Protein AF-A0AAX3YVI4-F1 (afdb_monomer)

Organism: Rhodococ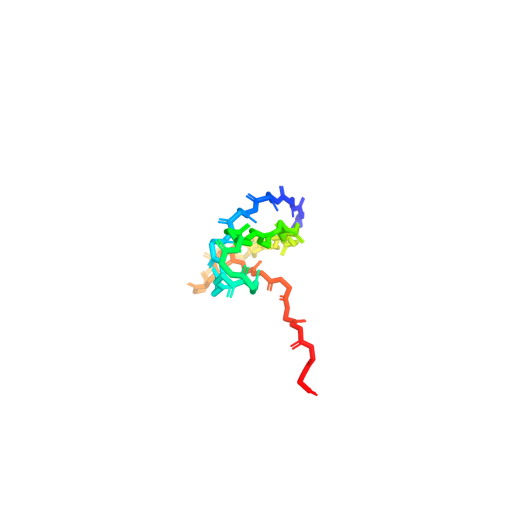cus opacus (NCBI:txid37919)

pLDDT: mean 92.53, std 5.44, range [64.75, 97.38]

InterPro domains:
  IPR029261 Transposase IS204/IS1001/IS1096/IS1165, zinc-finger [PF14690] (2-32)

Structure (mmCIF, N/CA/C/O backbone):
data_AF-A0AAX3YVI4-F1
#
_entry.id   AF-A0AAX3YVI4-F1
#
loop_
_atom_site.group_PDB
_atom_site.id
_atom_site.type_symbol
_atom_site.label_atom_id
_atom_site.label_alt_id
_atom_site.label_comp_id
_atom_site.label_asym_id
_atom_site.label_entity_id
_atom_site.label_seq_id
_atom_site.pdbx_PDB_ins_code
_atom_site.Cartn_x
_atom_site.Cartn_y
_atom_site.Cartn_z
_atom_site.occupancy
_atom_site.B_iso_or_equiv
_atom_site.auth_seq_id
_atom_site.auth_comp_id
_atom_site.auth_asym_id
_atom_site.auth_atom_id
_atom_site.pdbx_PDB_model_num
ATOM 1 N N . MET A 1 1 ? 19.001 -6.087 -4.778 1.00 64.75 1 MET A N 1
ATOM 2 C CA . MET A 1 1 ? 19.271 -5.412 -3.480 1.00 64.75 1 MET A CA 1
ATOM 3 C C . MET A 1 1 ? 17.949 -5.265 -2.711 1.00 64.75 1 MET A C 1
ATOM 5 O O . MET A 1 1 ? 16.947 -5.000 -3.360 1.00 64.75 1 MET A O 1
ATOM 9 N N . HIS A 1 2 ? 17.893 -5.480 -1.386 1.00 84.81 2 HIS A N 1
ATOM 10 C CA . HIS A 1 2 ? 16.632 -5.492 -0.610 1.00 84.81 2 HIS A CA 1
ATOM 11 C C . HIS A 1 2 ? 16.777 -4.732 0.716 1.00 84.81 2 HIS A C 1
ATOM 13 O O . HIS A 1 2 ? 17.827 -4.796 1.347 1.00 84.81 2 HIS A O 1
ATOM 19 N N . SER A 1 3 ? 15.717 -4.056 1.166 1.00 91.00 3 SER A N 1
ATOM 20 C CA . SER A 1 3 ? 15.642 -3.382 2.472 1.00 91.00 3 SER A CA 1
ATOM 21 C C . SER A 1 3 ? 14.278 -3.606 3.132 1.00 91.00 3 SER A C 1
ATOM 23 O O . SER A 1 3 ? 13.350 -4.123 2.509 1.00 91.00 3 SER A O 1
ATOM 25 N N . ARG A 1 4 ? 14.142 -3.235 4.407 1.00 93.75 4 ARG A N 1
ATOM 26 C CA . ARG A 1 4 ? 12.867 -3.278 5.135 1.00 93.75 4 ARG A CA 1
ATOM 27 C C . ARG A 1 4 ? 12.646 -1.961 5.869 1.00 93.75 4 ARG A C 1
ATOM 29 O O . ARG A 1 4 ? 13.613 -1.368 6.336 1.00 93.75 4 ARG A O 1
ATOM 36 N N . TYR A 1 5 ? 11.395 -1.534 5.997 1.00 93.25 5 TYR A N 1
ATOM 37 C CA . TYR A 1 5 ? 11.013 -0.416 6.863 1.00 93.25 5 TYR A CA 1
ATOM 38 C C . TYR A 1 5 ? 9.740 -0.746 7.646 1.00 93.25 5 TYR A C 1
ATOM 40 O O . TYR A 1 5 ? 9.002 -1.665 7.286 1.00 93.25 5 TYR A O 1
ATOM 48 N N . ARG A 1 6 ? 9.512 -0.021 8.743 1.00 96.06 6 ARG A N 1
ATOM 49 C CA . ARG A 1 6 ? 8.279 -0.099 9.532 1.00 96.06 6 ARG A CA 1
ATOM 50 C C . ARG A 1 6 ? 7.391 1.097 9.233 1.00 96.06 6 ARG A C 1
ATOM 52 O O . ARG A 1 6 ? 7.894 2.207 9.073 1.00 96.06 6 ARG A O 1
ATOM 59 N N . ARG A 1 7 ? 6.085 0.863 9.180 1.00 94.69 7 ARG A N 1
ATOM 60 C CA . ARG A 1 7 ? 5.063 1.902 9.087 1.00 94.69 7 ARG A CA 1
ATOM 61 C C . ARG A 1 7 ? 3.988 1.618 10.120 1.00 94.69 7 ARG A C 1
ATOM 63 O O . ARG A 1 7 ? 3.484 0.503 10.180 1.00 94.69 7 ARG A O 1
ATOM 70 N N . GLN A 1 8 ? 3.641 2.637 10.890 1.00 96.25 8 GLN A N 1
ATOM 71 C CA . GLN A 1 8 ? 2.488 2.602 11.775 1.00 96.25 8 GLN A CA 1
ATOM 72 C C . GLN A 1 8 ? 1.319 3.291 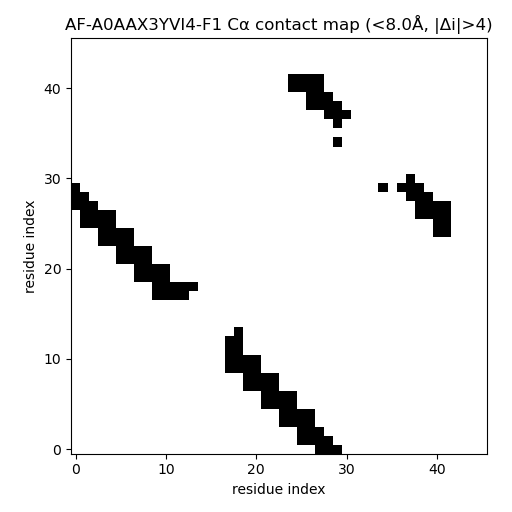11.079 1.00 96.25 8 GLN A C 1
ATOM 74 O O . GLN A 1 8 ? 1.479 4.379 10.522 1.00 96.25 8 GLN A O 1
ATOM 79 N N . LEU A 1 9 ? 0.172 2.623 11.062 1.00 93.94 9 LEU A N 1
ATOM 80 C CA . LEU A 1 9 ? -1.076 3.132 10.513 1.00 93.94 9 LEU A CA 1
ATOM 81 C C . LEU A 1 9 ? -2.107 3.184 11.627 1.00 93.94 9 LEU A C 1
ATOM 83 O O . LEU A 1 9 ? -2.303 2.189 12.319 1.00 93.94 9 LEU A O 1
ATOM 87 N N . SER A 1 10 ? -2.770 4.321 11.783 1.00 96.38 10 SER A N 1
ATOM 88 C CA . SER A 1 10 ? -3.969 4.387 12.610 1.00 96.38 10 SER A CA 1
ATOM 89 C C . SER A 1 10 ? -5.097 3.630 11.917 1.00 96.38 10 SER A C 1
ATOM 91 O O . SER A 1 10 ? -5.299 3.797 10.714 1.00 96.38 10 SER A O 1
ATOM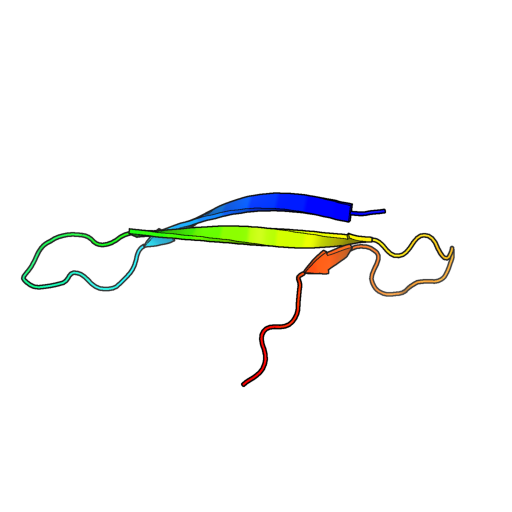 93 N N . ASP A 1 11 ? -5.813 2.817 12.680 1.00 95.31 11 ASP A N 1
ATOM 94 C CA . ASP A 1 11 ? -7.017 2.121 12.241 1.00 95.31 11 ASP A CA 1
ATOM 95 C C . ASP A 1 11 ? -8.242 2.651 12.997 1.00 95.31 11 ASP A C 1
ATOM 97 O O . ASP A 1 11 ? -8.139 3.443 13.941 1.00 95.31 11 ASP A O 1
ATOM 101 N N . THR A 1 12 ? -9.419 2.222 12.560 1.00 96.25 12 THR A N 1
ATOM 102 C CA . THR A 1 12 ? -10.682 2.490 13.234 1.00 96.25 12 THR A CA 1
ATOM 103 C C . THR A 1 12 ? -10.621 1.973 14.669 1.00 96.25 12 THR A C 1
ATOM 105 O O . THR A 1 12 ? -10.188 0.851 14.930 1.00 96.25 12 THR 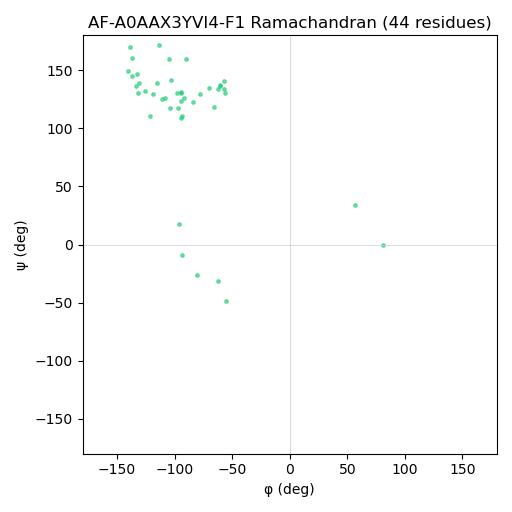A O 1
ATOM 108 N N . ALA A 1 13 ? -11.065 2.799 15.617 1.00 96.56 13 ALA A N 1
ATOM 109 C CA . ALA A 1 13 ? -11.091 2.414 17.020 1.00 96.56 13 ALA A CA 1
ATOM 110 C C . ALA A 1 13 ? -11.990 1.186 17.243 1.00 96.56 13 ALA A C 1
ATOM 112 O O . ALA A 1 13 ? -13.118 1.133 16.749 1.00 96.56 13 ALA A O 1
ATOM 113 N N . ILE A 1 14 ? -11.522 0.233 18.049 1.00 96.62 14 ILE A N 1
ATOM 114 C CA . ILE A 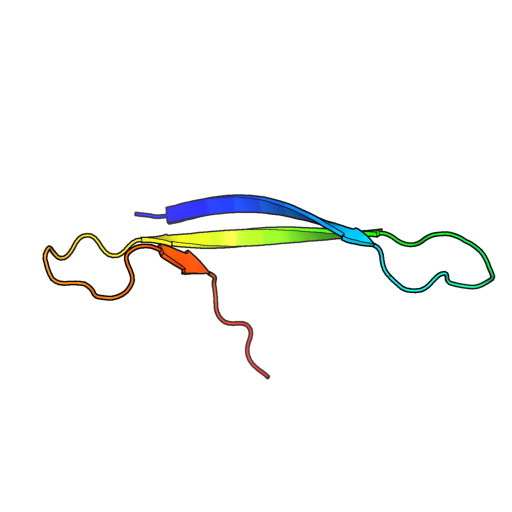1 14 ? -12.290 -0.958 18.431 1.00 96.62 14 ILE A CA 1
ATOM 115 C C . ILE A 1 14 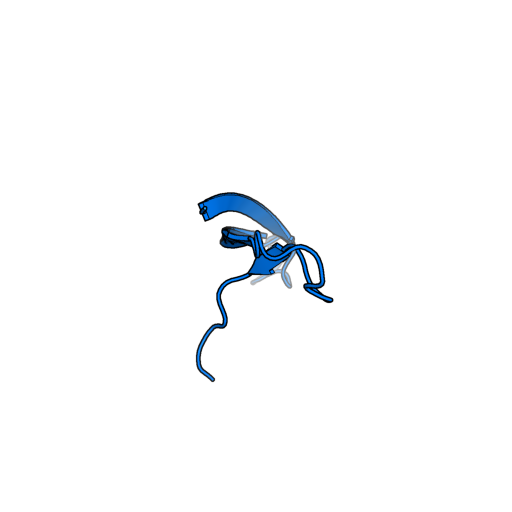? -12.788 -0.760 19.860 1.00 96.62 14 ILE A C 1
ATOM 117 O O . ILE A 1 14 ? -12.004 -0.588 20.793 1.00 96.62 14 ILE A O 1
ATOM 121 N N . GLY A 1 15 ? -14.112 -0.725 20.037 1.00 95.75 15 GLY A N 1
ATOM 122 C CA . GLY A 1 15 ? -14.728 -0.486 21.346 1.00 95.75 15 GLY A CA 1
ATOM 123 C C . GLY A 1 15 ? -14.280 0.828 22.000 1.00 95.75 15 GLY A C 1
ATOM 124 O O . GLY A 1 15 ? -14.093 0.863 23.210 1.00 95.75 15 GLY A O 1
ATOM 125 N N . GLY A 1 16 ? -14.021 1.874 21.205 1.00 95.62 16 GLY A N 1
ATOM 126 C CA . GLY A 1 16 ? -13.538 3.176 21.688 1.00 95.62 16 GLY A CA 1
ATOM 127 C C . GLY A 1 16 ? -12.032 3.257 21.967 1.00 95.62 16 GLY A C 1
ATOM 128 O O . GLY A 1 16 ? -11.545 4.323 22.333 1.00 95.62 16 GLY A O 1
ATOM 129 N N . HIS A 1 17 ? -11.283 2.173 21.761 1.00 96.19 17 HIS A N 1
ATOM 130 C CA . HIS A 1 17 ? -9.836 2.155 21.959 1.00 96.19 17 HIS A CA 1
ATOM 131 C C . HIS A 1 17 ? -9.125 2.429 20.631 1.00 96.19 17 HIS A C 1
ATOM 133 O O . HIS A 1 17 ? -9.450 1.775 19.636 1.00 96.19 17 HIS A O 1
ATOM 139 N N . PRO A 1 18 ? -8.163 3.368 20.581 1.00 96.06 18 PRO A N 1
ATOM 140 C CA . PRO A 1 18 ? -7.389 3.614 19.373 1.00 96.06 18 PRO A CA 1
ATOM 141 C C . PRO A 1 18 ? -6.586 2.365 19.002 1.00 96.06 18 PRO A C 1
ATOM 143 O O . PRO A 1 18 ? -5.939 1.755 19.855 1.00 96.06 18 PRO A O 1
ATOM 146 N N . VAL A 1 19 ? -6.621 2.001 17.723 1.00 97.31 19 VAL A N 1
ATOM 147 C CA . VAL A 1 19 ? -5.901 0.842 17.189 1.00 97.31 19 VAL A CA 1
ATOM 148 C C . VAL A 1 19 ? -4.839 1.317 16.209 1.00 97.31 19 VAL A C 1
ATOM 150 O O . VAL A 1 19 ? -5.067 2.225 15.409 1.00 97.31 19 VAL A O 1
ATOM 153 N N . THR A 1 20 ? -3.668 0.686 16.280 1.00 97.38 20 THR A N 1
ATOM 154 C CA . THR A 1 20 ? -2.548 0.940 15.375 1.00 97.38 20 THR A CA 1
ATOM 155 C C . THR A 1 20 ? -2.102 -0.368 14.742 1.00 97.38 20 THR A C 1
ATOM 157 O O . THR A 1 20 ? -1.855 -1.351 15.439 1.00 97.38 20 THR A O 1
ATOM 160 N N . ILE A 1 21 ? -1.929 -0.358 13.425 1.00 96.19 21 ILE A N 1
ATOM 161 C CA . ILE A 1 21 ? -1.348 -1.459 12.661 1.00 96.19 21 ILE A CA 1
ATOM 162 C C . ILE A 1 21 ? 0.140 -1.155 12.442 1.00 96.19 21 ILE A C 1
ATOM 164 O O . ILE A 1 21 ? 0.485 -0.165 11.793 1.00 96.19 21 ILE A O 1
ATOM 168 N N . ASP A 1 22 ? 1.028 -2.004 12.968 1.00 96.69 22 ASP A N 1
ATOM 169 C CA . ASP A 1 22 ? 2.472 -1.955 12.687 1.00 96.69 22 ASP A CA 1
ATOM 170 C C . ASP A 1 22 ? 2.804 -2.904 11.532 1.00 96.69 22 ASP A C 1
ATOM 172 O O . ASP A 1 22 ? 2.718 -4.128 11.655 1.00 96.69 22 ASP A O 1
ATOM 176 N N . ILE A 1 23 ? 3.170 -2.330 10.387 1.00 94.50 23 ILE A N 1
ATOM 177 C CA . ILE A 1 23 ? 3.486 -3.078 9.173 1.00 94.50 23 ILE A CA 1
ATOM 178 C C . ILE A 1 23 ? 4.986 -3.016 8.919 1.00 94.50 23 ILE A C 1
ATOM 180 O O . ILE A 1 23 ? 5.573 -1.940 8.768 1.00 94.50 23 ILE A O 1
ATOM 184 N N . ARG A 1 24 ? 5.606 -4.189 8.771 1.00 95.19 24 ARG A N 1
ATOM 185 C CA . ARG A 1 24 ? 6.974 -4.321 8.263 1.00 95.19 24 ARG A CA 1
ATOM 186 C C . ARG A 1 24 ? 6.942 -4.576 6.759 1.00 95.19 24 ARG A C 1
ATOM 188 O O . ARG A 1 24 ? 6.620 -5.674 6.321 1.00 95.19 24 ARG A O 1
ATOM 195 N N . VAL A 1 25 ? 7.341 -3.582 5.977 1.00 94.25 25 VAL A N 1
ATOM 196 C CA . VAL A 1 25 ? 7.317 -3.641 4.512 1.00 94.25 25 VAL A CA 1
ATOM 197 C C . VAL A 1 25 ? 8.675 -4.086 3.978 1.00 94.25 25 VAL A C 1
ATOM 199 O O . VAL A 1 25 ? 9.715 -3.540 4.363 1.00 94.25 25 VAL A O 1
ATOM 202 N N . ARG A 1 26 ? 8.678 -5.065 3.066 1.00 94.88 26 ARG A N 1
ATOM 203 C CA . ARG A 1 26 ? 9.851 -5.414 2.254 1.00 94.88 26 ARG A CA 1
ATOM 204 C C . ARG A 1 26 ? 9.910 -4.496 1.041 1.00 94.88 26 ARG A C 1
ATOM 206 O O . ARG A 1 26 ? 8.963 -4.426 0.267 1.00 94.88 26 ARG A O 1
ATOM 213 N N . ARG A 1 27 ? 11.031 -3.790 0.899 1.00 94.50 27 ARG A N 1
ATOM 214 C CA . ARG A 1 27 ? 11.316 -2.878 -0.208 1.00 94.50 27 ARG A CA 1
ATOM 215 C C . ARG A 1 27 ? 12.422 -3.457 -1.081 1.00 94.50 27 ARG A C 1
ATOM 217 O O . ARG A 1 27 ? 13.516 -3.763 -0.601 1.00 94.50 27 ARG A O 1
ATOM 224 N N . PHE A 1 28 ? 12.125 -3.568 -2.358 1.00 93.19 28 PHE A N 1
ATOM 225 C CA . PHE A 1 28 ? 13.001 -4.021 -3.421 1.00 93.19 28 PHE A CA 1
ATOM 226 C C . PHE A 1 28 ? 13.471 -2.827 -4.252 1.00 93.19 28 PHE A C 1
ATOM 228 O O . PHE A 1 28 ? 12.848 -1.760 -4.235 1.00 93.19 28 PHE A O 1
ATOM 235 N N . PHE A 1 29 ? 14.570 -3.023 -4.974 1.00 92.75 29 PHE A N 1
ATOM 236 C CA . PHE A 1 29 ? 15.173 -2.008 -5.828 1.00 92.75 29 PHE A CA 1
ATOM 237 C C . PHE A 1 29 ? 15.457 -2.584 -7.212 1.00 92.75 29 PHE A C 1
ATOM 239 O O . PHE A 1 29 ? 15.942 -3.714 -7.301 1.00 92.75 29 PHE A O 1
ATOM 246 N N . CYS A 1 30 ? 15.197 -1.792 -8.254 1.00 91.62 30 CYS A N 1
ATOM 247 C CA . CYS A 1 30 ? 15.695 -2.059 -9.601 1.00 91.62 30 CYS A CA 1
ATOM 248 C C . CYS A 1 30 ? 16.999 -1.284 -9.811 1.00 91.62 30 CYS A C 1
ATOM 250 O O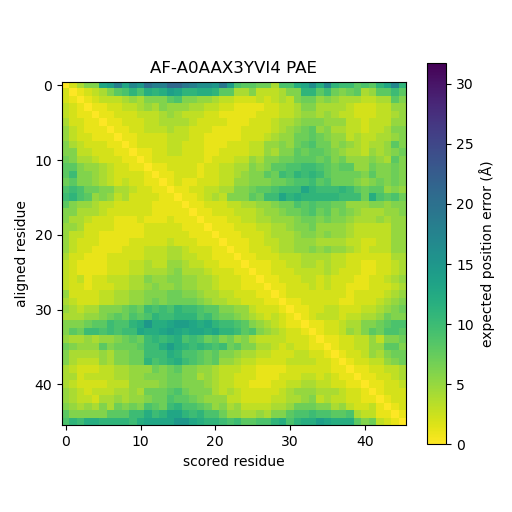 . CYS A 1 30 ? 17.031 -0.061 -9.656 1.00 91.62 30 CYS A O 1
ATOM 252 N N . ASP A 1 31 ? 18.065 -1.994 -10.162 1.00 90.19 31 ASP A N 1
ATOM 253 C CA . ASP A 1 31 ? 19.393 -1.445 -10.441 1.00 90.19 31 ASP A CA 1
ATOM 254 C C . ASP A 1 31 ? 19.633 -1.153 -11.931 1.00 90.19 31 ASP A C 1
ATOM 256 O O . ASP A 1 31 ? 20.600 -0.475 -12.271 1.00 90.19 31 ASP A O 1
ATOM 260 N N . THR A 1 32 ? 18.731 -1.572 -12.823 1.00 93.00 32 THR A N 1
ATOM 261 C CA . THR A 1 32 ? 18.787 -1.228 -14.250 1.00 93.00 32 THR A CA 1
ATOM 262 C C . THR A 1 32 ? 18.698 0.286 -14.451 1.00 93.00 32 THR A C 1
ATOM 264 O O . THR A 1 32 ? 17.883 0.964 -13.817 1.00 93.00 32 THR A O 1
ATOM 267 N N . THR A 1 33 ? 19.521 0.834 -15.347 1.00 90.56 33 THR A N 1
ATOM 268 C CA . THR A 1 33 ? 19.624 2.276 -15.633 1.00 90.56 33 THR A CA 1
ATOM 269 C C . THR A 1 33 ? 18.281 2.887 -16.011 1.00 90.56 33 THR A C 1
ATOM 271 O O . THR A 1 33 ? 17.853 3.839 -15.356 1.00 90.56 33 THR A O 1
ATOM 274 N N . ASP A 1 34 ? 17.564 2.250 -16.932 1.00 93.19 34 ASP A N 1
ATOM 275 C CA . ASP A 1 34 ? 16.335 2.773 -17.546 1.00 93.19 34 ASP A CA 1
ATOM 276 C C . ASP A 1 34 ? 15.051 2.268 -16.870 1.00 93.19 34 ASP A C 1
ATOM 278 O O . ASP A 1 34 ? 13.954 2.334 -17.423 1.00 93.19 34 ASP A O 1
ATOM 282 N N . CYS A 1 35 ? 15.169 1.752 -15.643 1.00 93.06 35 CYS A N 1
ATOM 283 C CA . CYS A 1 35 ? 14.014 1.303 -14.874 1.00 93.06 35 CYS A CA 1
ATOM 284 C C . CYS A 1 35 ? 13.097 2.477 -14.506 1.00 93.06 35 CYS A C 1
ATOM 286 O O . CYS A 1 35 ? 13.486 3.350 -13.725 1.00 93.06 35 CYS A O 1
ATOM 288 N N . ALA A 1 36 ? 11.852 2.436 -14.991 1.00 89.75 36 ALA A N 1
ATOM 289 C CA . ALA A 1 36 ? 10.823 3.434 -14.696 1.00 89.75 36 ALA A CA 1
ATOM 290 C C . ALA A 1 36 ? 10.467 3.510 -13.198 1.00 89.75 36 ALA A C 1
ATOM 292 O O . ALA A 1 36 ? 10.144 4.579 -12.686 1.00 89.75 36 ALA A O 1
ATOM 293 N N . ALA A 1 37 ? 10.566 2.387 -12.477 1.00 90.31 37 ALA A N 1
ATOM 294 C CA . ALA A 1 37 ? 10.364 2.319 -11.033 1.00 90.31 37 ALA A CA 1
ATOM 295 C C . ALA A 1 37 ? 11.619 1.771 -10.339 1.00 90.31 37 ALA A C 1
ATOM 297 O O . ALA A 1 37 ? 11.957 0.594 -10.454 1.00 90.31 37 ALA A O 1
ATOM 298 N N . LYS A 1 38 ? 12.315 2.630 -9.587 1.00 91.69 38 LYS A N 1
ATOM 299 C CA . LYS A 1 38 ? 13.558 2.269 -8.879 1.00 91.69 38 LYS A CA 1
ATOM 300 C C . LYS A 1 38 ? 13.323 1.543 -7.560 1.00 91.69 38 LYS A C 1
ATOM 302 O O . LYS A 1 38 ? 14.183 0.777 -7.139 1.00 91.69 38 LYS A O 1
ATOM 307 N N . THR A 1 39 ? 12.180 1.763 -6.910 1.00 92.88 39 THR A N 1
ATOM 308 C CA . THR A 1 39 ? 11.828 1.116 -5.640 1.00 92.88 39 THR A CA 1
ATOM 309 C C . THR A 1 39 ? 10.408 0.590 -5.677 1.00 92.88 39 THR A C 1
ATOM 311 O O . THR A 1 39 ? 9.504 1.313 -6.090 1.00 92.88 39 THR A O 1
ATOM 314 N N . PHE A 1 40 ? 10.201 -0.624 -5.185 1.00 92.56 40 PHE A N 1
ATOM 315 C CA . PHE A 1 40 ? 8.888 -1.260 -5.120 1.00 92.56 40 PHE A CA 1
ATOM 316 C C . PHE A 1 40 ? 8.742 -2.029 -3.807 1.00 92.56 40 PHE A C 1
ATOM 318 O O . PHE A 1 40 ? 9.726 -2.484 -3.223 1.00 92.56 40 PHE A O 1
ATOM 325 N N . ALA A 1 41 ? 7.516 -2.119 -3.301 1.00 93.44 41 ALA A N 1
ATOM 326 C CA . ALA A 1 41 ? 7.192 -2.933 -2.136 1.00 93.44 41 ALA A CA 1
ATOM 327 C C . ALA A 1 41 ? 6.790 -4.349 -2.572 1.00 93.44 41 ALA A C 1
ATOM 329 O O . ALA A 1 41 ? 6.415 -4.564 -3.723 1.00 93.44 41 ALA A O 1
ATOM 330 N N . GLU A 1 42 ? 6.869 -5.312 -1.656 1.00 91.31 42 GLU A N 1
ATOM 331 C CA . GLU A 1 42 ? 6.304 -6.648 -1.869 1.00 91.31 42 GLU A CA 1
ATOM 332 C C . GLU A 1 42 ? 4.814 -6.567 -2.203 1.00 91.31 42 GLU A C 1
ATOM 334 O O . GLU A 1 42 ? 4.056 -5.902 -1.495 1.00 91.31 42 GLU A O 1
ATOM 339 N N . GLN A 1 43 ? 4.400 -7.250 -3.270 1.00 89.88 43 GLN A N 1
ATOM 340 C CA . GLN A 1 43 ? 2.989 -7.412 -3.595 1.00 89.88 43 GLN A CA 1
ATOM 341 C C . GLN A 1 43 ? 2.394 -8.495 -2.695 1.00 89.88 43 GLN A C 1
ATOM 343 O O . GLN A 1 43 ? 2.948 -9.589 -2.589 1.00 89.88 43 GLN A O 1
ATOM 348 N N . ILE A 1 44 ? 1.273 -8.182 -2.049 1.00 86.75 44 ILE A N 1
ATOM 349 C CA . ILE A 1 44 ? 0.518 -9.149 -1.254 1.00 86.75 44 ILE A CA 1
ATOM 350 C C . ILE A 1 44 ? -0.536 -9.775 -2.177 1.00 86.75 44 ILE A C 1
ATOM 352 O O . ILE A 1 44 ? -1.276 -9.018 -2.809 1.00 86.75 44 ILE A O 1
ATOM 356 N N . PRO A 1 45 ? -0.593 -11.113 -2.294 1.00 87.38 45 PRO A N 1
ATOM 357 C CA . PRO A 1 45 ? -1.645 -11.784 -3.048 1.00 87.38 45 PRO A CA 1
ATOM 358 C C . PRO A 1 45 ? -3.030 -11.402 -2.516 1.00 87.38 45 PRO A C 1
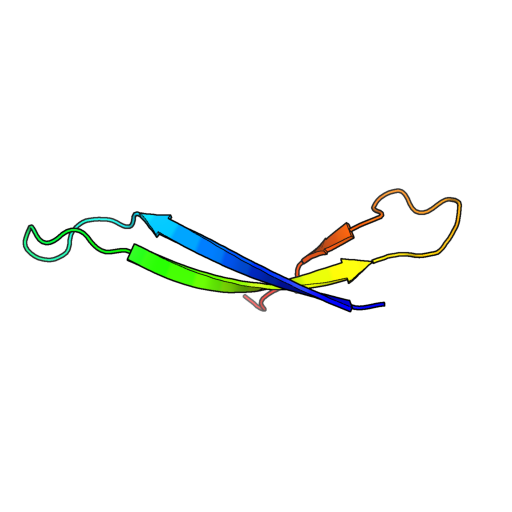ATOM 360 O O . PRO A 1 45 ? -3.206 -11.280 -1.301 1.00 87.38 45 PRO A O 1
ATOM 363 N N . VAL A 1 46 ? -3.979 -11.212 -3.431 1.00 78.94 46 VAL A N 1
ATOM 364 C CA . VAL A 1 46 ? -5.401 -10.997 -3.120 1.00 78.94 46 VAL A CA 1
ATOM 365 C C . VAL A 1 46 ? -6.157 -12.311 -3.024 1.00 78.94 46 VAL A C 1
ATOM 367 O O . VAL A 1 46 ? -5.753 -13.269 -3.724 1.00 78.94 46 VAL A O 1
#

Secondary structure (DSSP, 8-state):
-EEEEEEEEEEEEETTEEEEEEEEEEEEE--STT-S-SEEEPPPP-

Mean predicted aligned error: 4.5 Å

Foldseek 3Di:
DKDKDWDWDWDDADPNHTDIDIDIWIKDADPDPPDPDGIDTDDDDD

Nearest PDB structures (foldseek):
  1p1h-assembly1_B  TM=5.946E-01  e=3.906E+00  Saccharomyces cerevisiae
  1p1h-assembly1_A  TM=5.995E-01  e=5.379E+00  Saccharomyces cerevisiae
  1la2-assembly1_C  TM=5.927E-01  e=6.949E+00  Saccharomyces cerevisiae
  5da9-assembly1_B  TM=5.071E-01  e=7.898E+00  Thermochaetoides thermophila DSM 1495
  3rd4-assembly3_B  TM=4.188E-01  e=3.906E+00  Proteus penneri ATCC 35198

Solvent-accessible surface area (backbone atoms only — not comparable to full-atom values): 3057 Å² total; per-residue (Å²): 106,78,50,74,50,78,46,81,41,82,50,77,54,60,95,84,39,85,37,72,48,80,43,78,44,48,35,40,51,51,84,58,88,85,50,92,62,49,66,46,66,72,84,76,88,131

Sequence (46 aa):
MHSRYRRQLSDTAIGGHPVTIDIRVRRFFCDT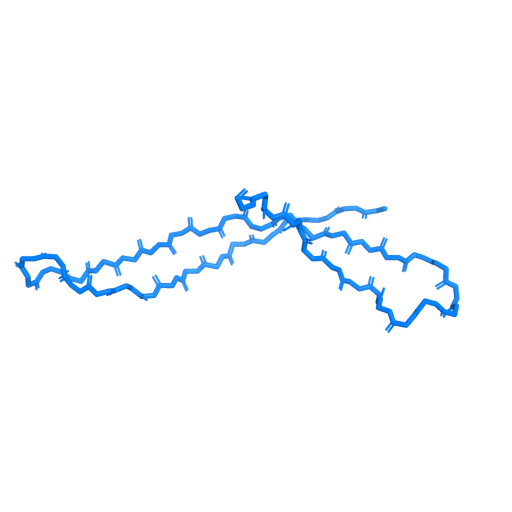TDCAAKTFAEQIPV

Radius of gyration: 15.45 Å; Cα contacts (8 Å, |Δi|>4): 67; chains: 1; bounding box: 34×16×40 Å